Protein AF-A0A392TGK1-F1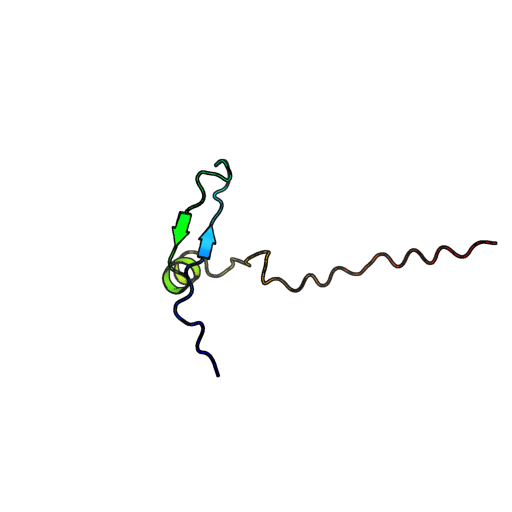 (afdb_monomer_lite)

pLDDT: mean 72.07, std 13.16, range [46.03, 90.62]

Structure (mmCIF, N/CA/C/O backbone):
data_AF-A0A392TGK1-F1
#
_entry.id   AF-A0A392TGK1-F1
#
loop_
_atom_site.group_PDB
_atom_site.id
_atom_site.type_symbol
_atom_site.label_atom_id
_atom_site.label_alt_id
_atom_site.label_comp_id
_atom_site.label_asym_id
_atom_site.label_entity_id
_atom_site.label_seq_id
_atom_site.pdbx_PDB_ins_code
_atom_site.Cartn_x
_atom_site.Cartn_y
_atom_site.Cartn_z
_atom_site.occupancy
_atom_site.B_iso_or_equiv
_atom_site.auth_seq_id
_atom_site.auth_comp_id
_atom_site.auth_asym_id
_atom_site.auth_atom_id
_atom_site.pdbx_PDB_model_num
ATOM 1 N N . MET A 1 1 ? 21.170 3.655 -8.229 1.00 46.03 1 MET A N 1
ATOM 2 C CA . MET A 1 1 ? 19.839 3.050 -8.413 1.00 46.03 1 MET A CA 1
ATOM 3 C C . MET A 1 1 ? 19.381 2.670 -7.029 1.00 46.03 1 MET A C 1
ATOM 5 O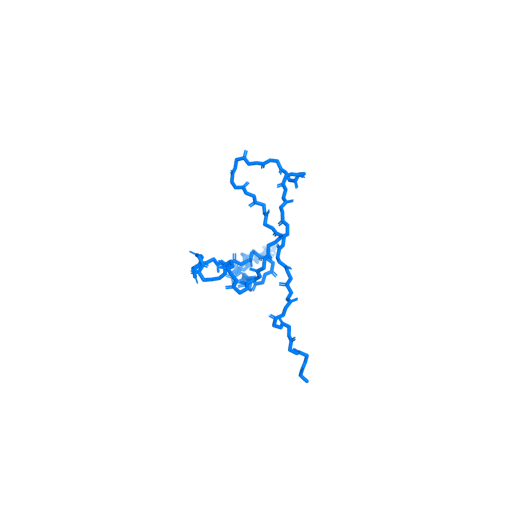 O . MET A 1 1 ? 19.995 1.796 -6.437 1.00 46.03 1 MET A O 1
ATOM 9 N N . GLU A 1 2 ? 18.451 3.426 -6.459 1.00 51.75 2 GLU A N 1
ATOM 10 C CA . GLU A 1 2 ? 17.899 3.090 -5.149 1.00 51.75 2 GLU A CA 1
ATOM 11 C C . GLU A 1 2 ? 16.989 1.876 -5.327 1.00 51.75 2 GLU A C 1
ATOM 13 O O . GLU A 1 2 ? 15.977 1.936 -6.024 1.00 51.75 2 GLU A O 1
ATOM 18 N N . SER A 1 3 ? 17.412 0.742 -4.777 1.00 51.19 3 SER A N 1
ATOM 19 C CA . SER A 1 3 ? 16.630 -0.486 -4.742 1.00 51.19 3 SER A CA 1
ATOM 20 C C . SER A 1 3 ? 15.520 -0.310 -3.705 1.00 51.19 3 SER A C 1
ATOM 22 O O . SER A 1 3 ? 15.730 -0.550 -2.519 1.00 51.19 3 SER A O 1
ATOM 24 N N . PHE A 1 4 ? 14.337 0.136 -4.131 1.00 56.75 4 PHE A N 1
ATOM 25 C CA . PHE A 1 4 ? 13.129 0.230 -3.292 1.00 56.75 4 PHE A CA 1
ATOM 26 C C . PHE A 1 4 ? 12.499 -1.152 -3.023 1.00 56.75 4 PHE A C 1
ATOM 28 O O . PHE A 1 4 ? 11.282 -1.310 -3.050 1.00 56.75 4 PHE A O 1
ATOM 35 N N . GLU A 1 5 ? 13.316 -2.181 -2.796 1.00 60.22 5 GLU A N 1
ATOM 36 C CA . GLU A 1 5 ? 12.844 -3.569 -2.687 1.00 60.22 5 GLU A CA 1
ATOM 37 C C . GLU A 1 5 ? 12.282 -3.917 -1.297 1.00 60.22 5 GLU A C 1
ATOM 39 O O . GLU A 1 5 ? 11.757 -5.001 -1.110 1.00 60.22 5 GLU A O 1
ATOM 44 N N . ASN A 1 6 ? 12.310 -2.989 -0.332 1.00 64.56 6 ASN A N 1
ATOM 45 C CA . ASN A 1 6 ? 11.767 -3.192 1.021 1.00 64.56 6 ASN A CA 1
ATOM 46 C C . ASN A 1 6 ? 10.932 -1.997 1.496 1.00 64.56 6 ASN A C 1
ATOM 48 O O . ASN A 1 6 ? 11.150 -1.461 2.583 1.00 64.56 6 ASN A O 1
ATOM 52 N N . GLN A 1 7 ? 10.015 -1.509 0.661 1.00 75.44 7 GLN A N 1
ATOM 53 C CA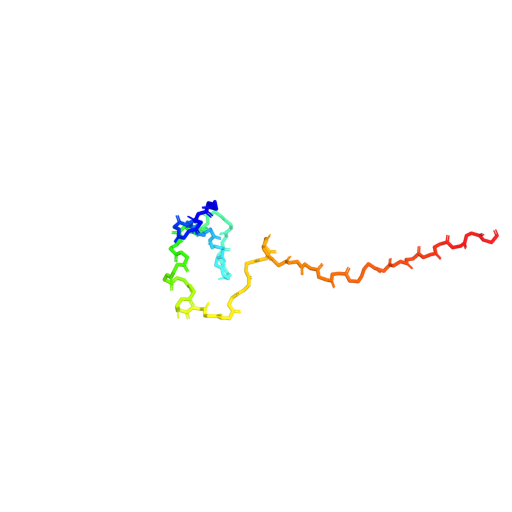 . GLN A 1 7 ? 9.102 -0.452 1.087 1.00 75.44 7 GLN A CA 1
ATOM 54 C C . GLN A 1 7 ? 7.778 -1.078 1.550 1.00 75.44 7 GLN A C 1
ATOM 56 O O . GLN A 1 7 ? 7.097 -1.683 0.718 1.00 75.44 7 GLN A O 1
ATOM 61 N N . PRO A 1 8 ? 7.403 -0.963 2.840 1.00 80.62 8 PRO A N 1
ATOM 62 C CA . PRO A 1 8 ? 6.099 -1.422 3.294 1.00 80.62 8 PRO A CA 1
ATOM 63 C C . PRO A 1 8 ? 5.006 -0.580 2.634 1.00 80.62 8 PRO A C 1
ATOM 65 O O . PRO A 1 8 ? 5.195 0.612 2.361 1.00 80.62 8 PRO A O 1
ATOM 68 N N . VAL A 1 9 ? 3.864 -1.202 2.369 1.00 82.12 9 VAL A N 1
ATOM 69 C CA . VAL A 1 9 ? 2.696 -0.546 1.779 1.00 82.12 9 VAL A CA 1
ATOM 70 C C . VAL A 1 9 ? 1.623 -0.346 2.828 1.00 82.12 9 VAL A C 1
ATOM 72 O O . VAL A 1 9 ? 1.361 -1.236 3.628 1.00 82.12 9 VAL A O 1
ATOM 75 N N . LEU A 1 10 ? 1.010 0.835 2.828 1.00 87.00 10 LEU A N 1
ATOM 76 C CA . LEU A 1 10 ? -0.165 1.101 3.643 1.00 87.00 10 LEU A CA 1
ATOM 77 C C . LEU A 1 10 ? -1.393 0.617 2.876 1.00 87.00 10 LEU A C 1
ATOM 79 O O . LEU A 1 10 ? -1.675 1.110 1.782 1.00 87.00 10 LEU A O 1
ATOM 83 N N . VAL A 1 11 ? -2.100 -0.351 3.443 1.00 84.00 11 VAL A N 1
ATOM 84 C CA . VAL A 1 11 ? -3.274 -0.972 2.837 1.00 84.00 11 VAL A CA 1
ATOM 85 C C . VAL A 1 11 ? -4.511 -0.513 3.590 1.00 84.00 11 VAL A C 1
ATOM 87 O O . VAL A 1 11 ? -4.650 -0.746 4.790 1.00 84.00 11 VAL A O 1
ATOM 90 N N . GLN A 1 12 ? -5.425 0.133 2.871 1.00 86.38 12 GLN A N 1
ATOM 91 C CA . GLN A 1 12 ? -6.784 0.348 3.346 1.00 86.38 12 GLN A CA 1
ATOM 92 C C . GLN A 1 12 ? -7.642 -0.843 2.921 1.00 86.38 12 GLN A C 1
ATOM 94 O O . GLN A 1 12 ? -7.732 -1.164 1.736 1.00 86.38 12 GLN A O 1
ATOM 99 N N . TRP A 1 13 ? -8.272 -1.495 3.891 1.00 85.06 13 TRP A N 1
ATOM 100 C CA . TRP A 1 13 ? -9.101 -2.668 3.645 1.00 85.06 13 TRP A CA 1
ATOM 101 C C . TRP A 1 13 ? -10.527 -2.273 3.259 1.00 85.06 13 TRP A C 1
ATOM 103 O O . TRP A 1 13 ? -11.088 -1.317 3.797 1.00 85.06 13 TRP A O 1
ATOM 113 N N . ASP A 1 14 ? -11.123 -3.028 2.336 1.00 82.31 14 ASP A N 1
ATOM 114 C CA . ASP A 1 14 ? -12.522 -2.838 1.952 1.00 82.31 14 ASP A CA 1
ATOM 115 C C . ASP A 1 14 ? -13.448 -3.061 3.157 1.00 82.31 14 ASP A C 1
ATOM 117 O O . ASP A 1 14 ? -13.304 -4.032 3.902 1.00 82.31 14 ASP A O 1
ATOM 121 N N . GLY A 1 15 ? -14.384 -2.136 3.372 1.00 88.38 15 GLY A N 1
ATOM 122 C CA . GLY A 1 15 ? -15.306 -2.171 4.510 1.00 88.38 15 GLY A CA 1
ATOM 123 C C . GLY A 1 15 ? -14.715 -1.734 5.859 1.00 88.38 15 GLY A C 1
ATOM 124 O O . GLY A 1 15 ? -15.476 -1.622 6.821 1.00 88.38 15 GLY A O 1
ATOM 125 N N . CYS A 1 16 ? -13.414 -1.440 5.935 1.00 87.06 16 CYS A N 1
ATOM 126 C CA . CYS A 1 16 ? -12.766 -0.887 7.125 1.00 87.06 16 CYS A CA 1
ATOM 127 C C . CYS A 1 16 ? -12.617 0.634 7.039 1.00 87.06 16 CYS A C 1
ATOM 129 O O . CYS A 1 16 ? -12.568 1.244 5.965 1.00 87.06 16 CYS A O 1
ATOM 131 N N . SER A 1 17 ? -12.532 1.263 8.206 1.00 88.69 17 SER A N 1
ATOM 132 C CA . SER A 1 17 ? -12.275 2.696 8.299 1.00 88.69 17 SER A CA 1
ATOM 133 C C . SER A 1 17 ? -10.805 3.025 7.963 1.00 88.69 17 SER A C 1
ATOM 135 O O . SER A 1 17 ? -9.930 2.171 8.104 1.00 88.69 17 SER A O 1
ATOM 137 N N . PRO A 1 18 ? -10.482 4.255 7.516 1.00 85.25 18 PRO A N 1
ATOM 138 C CA . PRO A 1 18 ? -9.102 4.637 7.182 1.00 85.25 18 PRO A CA 1
ATOM 139 C C . PRO A 1 18 ? -8.118 4.520 8.357 1.00 85.25 18 PRO A C 1
ATOM 141 O O . PRO A 1 18 ? -6.922 4.342 8.155 1.00 85.25 18 PRO A O 1
ATOM 144 N N . GLU A 1 19 ? -8.621 4.629 9.587 1.00 90.12 19 GLU A N 1
ATOM 145 C CA . GLU A 1 19 ? -7.857 4.450 10.827 1.00 90.12 19 GLU A CA 1
ATOM 146 C C . GLU A 1 19 ? -7.448 2.990 11.083 1.00 90.12 19 GLU A C 1
ATOM 148 O O . GLU A 1 19 ? -6.497 2.746 11.821 1.00 90.12 19 GLU A O 1
ATOM 153 N N . GLU A 1 20 ? -8.114 2.032 10.435 1.00 90.62 20 GLU A N 1
ATOM 154 C CA . GLU A 1 20 ? -7.811 0.597 10.501 1.00 90.62 20 GLU A CA 1
ATOM 155 C C . GLU A 1 20 ? -6.855 0.135 9.387 1.00 90.62 20 GLU A C 1
ATOM 157 O O . GLU A 1 20 ? -6.629 -1.064 9.215 1.00 90.62 20 GLU A O 1
ATOM 162 N N . ALA A 1 21 ? -6.287 1.064 8.612 1.00 90.44 21 ALA A N 1
ATOM 163 C CA . ALA A 1 21 ? -5.282 0.733 7.611 1.00 90.44 21 ALA A CA 1
ATOM 164 C C . ALA A 1 21 ? -4.021 0.127 8.260 1.00 90.44 21 ALA A C 1
ATOM 166 O O . ALA A 1 21 ? -3.564 0.583 9.313 1.00 90.44 21 ALA A O 1
ATOM 167 N N . SER A 1 22 ? -3.430 -0.881 7.614 1.00 89.31 22 SER A N 1
ATOM 168 C CA . SER A 1 22 ? -2.237 -1.583 8.111 1.00 89.31 22 SER A CA 1
ATOM 169 C C . SER A 1 22 ? -1.045 -1.431 7.175 1.00 89.31 22 SER A C 1
ATOM 171 O O . SER A 1 22 ? -1.197 -1.278 5.964 1.00 89.31 22 SER A O 1
ATOM 173 N N . TRP A 1 23 ? 0.157 -1.468 7.749 1.00 89.50 23 TRP A N 1
ATOM 174 C CA . TRP A 1 23 ? 1.396 -1.567 6.984 1.00 89.50 23 TRP A CA 1
ATOM 175 C C . TRP A 1 23 ? 1.722 -3.038 6.729 1.00 89.50 23 TRP A C 1
ATOM 177 O O . TRP A 1 23 ? 1.884 -3.795 7.685 1.00 89.50 23 TRP A O 1
ATOM 187 N N . ASP A 1 24 ? 1.860 -3.406 5.460 1.00 86.44 24 ASP A N 1
ATOM 188 C CA . ASP A 1 24 ? 2.155 -4.766 5.006 1.00 86.44 24 ASP A CA 1
ATOM 189 C C . ASP A 1 24 ? 3.409 -4.802 4.117 1.00 86.44 24 ASP A C 1
ATOM 191 O O . ASP A 1 24 ? 3.782 -3.816 3.472 1.00 86.44 24 ASP A O 1
ATOM 195 N N . ASP A 1 25 ? 4.076 -5.956 4.074 1.00 86.81 25 ASP A N 1
ATOM 196 C CA . ASP A 1 25 ? 5.268 -6.169 3.252 1.00 86.81 25 ASP A CA 1
ATOM 197 C C . ASP A 1 25 ? 4.907 -6.274 1.768 1.00 86.81 25 ASP A C 1
ATOM 199 O O . ASP A 1 25 ? 4.163 -7.164 1.354 1.00 86.81 25 ASP A O 1
ATOM 203 N N . TRP A 1 26 ? 5.493 -5.410 0.934 1.00 79.62 26 TRP A N 1
ATOM 204 C CA . TRP A 1 26 ? 5.188 -5.353 -0.499 1.00 79.62 26 TRP A CA 1
ATOM 205 C C . TRP A 1 26 ? 5.416 -6.681 -1.231 1.00 79.62 26 TRP A C 1
ATOM 207 O O . TRP A 1 26 ? 4.596 -7.072 -2.063 1.00 79.62 26 TRP A O 1
ATOM 217 N N . GLU A 1 27 ? 6.501 -7.399 -0.928 1.00 82.62 27 GLU A N 1
ATOM 218 C CA . GLU A 1 27 ? 6.807 -8.679 -1.583 1.00 82.62 27 GLU A CA 1
ATOM 219 C C . GLU A 1 27 ? 5.770 -9.759 -1.252 1.00 82.62 27 GLU A C 1
ATOM 221 O O . GLU A 1 27 ? 5.314 -10.494 -2.136 1.00 82.62 27 GLU A O 1
ATOM 226 N N . GLN A 1 28 ? 5.351 -9.829 0.014 1.00 81.12 28 GLN A N 1
ATOM 227 C CA . GLN A 1 28 ? 4.316 -10.764 0.448 1.00 81.12 28 GLN A CA 1
ATOM 228 C C . GLN A 1 28 ? 2.957 -10.367 -0.124 1.00 81.12 28 GLN A C 1
ATOM 230 O O . GLN A 1 28 ? 2.250 -11.207 -0.686 1.00 81.12 28 GLN A O 1
ATOM 235 N N . PHE A 1 29 ? 2.633 -9.077 -0.074 1.00 80.56 29 PHE A N 1
ATOM 236 C CA . PHE A 1 29 ? 1.373 -8.539 -0.564 1.00 80.56 29 PHE A CA 1
ATOM 237 C C . PHE A 1 29 ? 1.207 -8.764 -2.072 1.00 80.56 29 PHE A C 1
ATOM 239 O O . PHE A 1 29 ? 0.155 -9.218 -2.515 1.00 80.56 29 PHE A O 1
ATOM 246 N N . ARG A 1 30 ? 2.274 -8.578 -2.861 1.00 79.06 30 ARG A N 1
ATOM 247 C CA . ARG A 1 30 ? 2.287 -8.858 -4.308 1.00 79.06 30 ARG A CA 1
ATOM 248 C C . ARG A 1 30 ? 2.215 -10.352 -4.633 1.00 79.06 30 ARG A C 1
ATOM 250 O O . ARG A 1 30 ? 1.720 -10.721 -5.694 1.00 79.06 30 ARG A O 1
ATOM 257 N N . THR A 1 31 ? 2.697 -11.216 -3.742 1.00 81.81 31 THR A N 1
ATOM 258 C CA . THR A 1 31 ? 2.583 -12.674 -3.913 1.00 81.81 31 THR A CA 1
ATOM 259 C C . THR A 1 31 ? 1.146 -13.142 -3.702 1.00 81.81 31 THR A C 1
ATOM 261 O O . THR A 1 31 ? 0.640 -13.952 -4.478 1.00 81.81 31 THR A O 1
ATOM 264 N N . VAL A 1 32 ? 0.479 -12.621 -2.668 1.00 83.12 32 VAL A N 1
ATOM 265 C CA . VAL A 1 32 ? -0.919 -12.955 -2.352 1.00 83.12 32 VAL A CA 1
ATOM 266 C C . VAL A 1 32 ? -1.875 -12.295 -3.346 1.00 83.12 32 VAL A C 1
ATOM 268 O O . VAL A 1 32 ? -2.839 -12.917 -3.791 1.00 83.12 32 VAL A O 1
ATOM 271 N N . PHE A 1 33 ? -1.575 -11.061 -3.745 1.00 79.31 33 PHE A N 1
ATOM 272 C CA . PHE A 1 33 ? -2.383 -10.275 -4.660 1.00 79.31 33 PHE A CA 1
ATOM 273 C C . PHE A 1 33 ? -1.530 -9.781 -5.851 1.00 79.31 33 PHE A C 1
ATOM 275 O O . PHE A 1 33 ? -1.068 -8.639 -5.888 1.00 79.31 33 PHE A O 1
ATOM 282 N N . PRO A 1 34 ? -1.311 -10.628 -6.871 1.00 75.25 34 PRO A N 1
ATOM 283 C CA . PRO A 1 34 ? -0.433 -10.299 -7.999 1.00 75.25 34 PRO A CA 1
ATOM 284 C C . PRO A 1 34 ? -1.014 -9.257 -8.962 1.00 75.25 34 PRO A C 1
ATOM 286 O O . PRO A 1 34 ? -0.271 -8.647 -9.728 1.00 75.25 34 PRO A O 1
ATOM 289 N N . THR A 1 35 ? -2.333 -9.051 -8.936 1.00 72.44 35 THR A N 1
ATOM 290 C CA . THR A 1 35 ? -3.072 -8.126 -9.812 1.00 72.44 35 THR A CA 1
ATOM 291 C C . THR A 1 35 ? -3.432 -6.798 -9.149 1.00 72.44 35 THR A C 1
ATOM 293 O O . THR A 1 35 ? -4.216 -6.036 -9.720 1.00 72.44 35 THR A O 1
ATOM 296 N N . ILE A 1 36 ? -2.906 -6.497 -7.957 1.00 68.88 36 ILE A N 1
ATOM 297 C CA . ILE A 1 36 ? -3.168 -5.187 -7.353 1.00 68.88 36 ILE A CA 1
ATOM 298 C C . ILE A 1 36 ? -2.413 -4.103 -8.094 1.00 68.88 36 ILE A C 1
ATOM 300 O O . ILE A 1 36 ? -1.278 -4.283 -8.539 1.00 68.88 36 ILE A O 1
ATOM 304 N N . HIS A 1 37 ? -3.036 -2.941 -8.122 1.00 62.91 37 HIS A N 1
ATOM 305 C CA . HIS A 1 37 ? -2.427 -1.715 -8.577 1.00 62.91 37 HIS A CA 1
ATOM 306 C C . HIS A 1 37 ? -2.595 -0.721 -7.433 1.00 62.91 37 HIS A C 1
ATOM 308 O O . HIS A 1 37 ? -3.719 -0.419 -7.044 1.00 62.91 37 HIS A O 1
ATOM 314 N N . LEU A 1 38 ? -1.487 -0.283 -6.831 1.00 66.12 38 LEU A N 1
ATOM 315 C CA . LEU A 1 38 ? -1.536 0.767 -5.816 1.00 66.12 38 LEU A CA 1
ATOM 316 C C . LEU A 1 38 ? -1.975 2.054 -6.508 1.00 66.12 38 LEU A C 1
ATOM 318 O O . LEU A 1 38 ? -1.241 2.521 -7.377 1.00 66.12 38 LEU A O 1
ATOM 322 N N . GLU A 1 39 ? -3.127 2.615 -6.133 1.00 60.44 39 GLU A N 1
ATOM 323 C CA . GLU A 1 39 ? -3.688 3.823 -6.762 1.00 60.44 39 GLU A CA 1
ATOM 324 C C . GLU A 1 39 ? -2.663 4.967 -6.873 1.00 60.44 39 GLU A C 1
ATOM 326 O O . GLU A 1 39 ? -2.611 5.642 -7.895 1.00 60.44 39 GLU A O 1
ATOM 331 N N . ASP A 1 40 ? -1.771 5.107 -5.887 1.00 58.06 40 ASP A N 1
ATOM 332 C CA . ASP A 1 40 ? -0.708 6.127 -5.835 1.00 58.06 40 ASP A CA 1
ATOM 333 C C . ASP A 1 40 ? 0.431 5.925 -6.862 1.00 58.06 40 ASP A C 1
ATOM 335 O O . ASP A 1 40 ? 1.164 6.853 -7.197 1.00 58.06 40 ASP A O 1
ATOM 339 N N . LYS A 1 41 ? 0.584 4.710 -7.404 1.00 57.56 41 LYS A N 1
ATOM 340 C CA . LYS A 1 41 ? 1.585 4.368 -8.436 1.00 57.56 41 LYS A CA 1
ATOM 341 C C . LYS A 1 41 ? 0.960 4.033 -9.787 1.00 57.56 41 LYS A C 1
ATOM 343 O O . LYS A 1 41 ? 1.682 3.677 -10.722 1.00 57.56 41 LYS A O 1
ATOM 348 N N . VAL A 1 42 ? -0.361 4.144 -9.911 1.00 53.16 42 VAL A N 1
ATOM 349 C CA . VAL A 1 42 ? -1.014 4.083 -11.214 1.00 53.16 42 VAL A CA 1
ATOM 350 C C . VAL A 1 42 ? -0.805 5.434 -11.877 1.00 53.16 42 VAL A C 1
ATOM 352 O O . VAL A 1 42 ? -1.357 6.446 -11.454 1.00 53.16 42 VAL A O 1
ATOM 355 N N . VAL A 1 43 ? -0.015 5.453 -12.952 1.00 56.62 43 VAL A N 1
ATOM 356 C CA . VA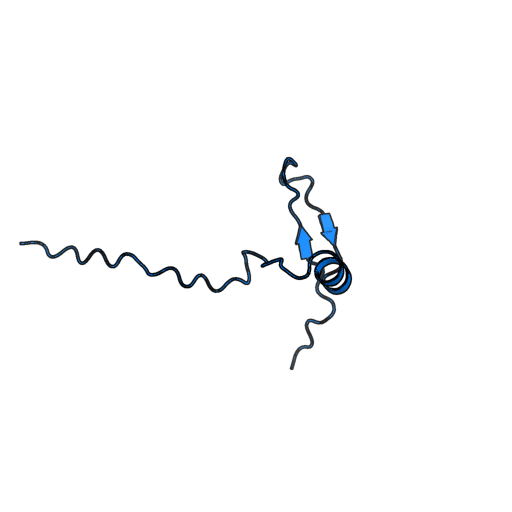L A 1 43 ? -0.135 6.530 -13.935 1.00 56.62 43 VAL A CA 1
ATOM 357 C C . VAL A 1 43 ? -1.547 6.407 -14.486 1.00 56.62 43 VAL A C 1
ATOM 359 O O . VAL A 1 43 ? -1.824 5.547 -15.321 1.00 56.62 43 VAL A O 1
ATOM 362 N N . PHE A 1 44 ? -2.465 7.213 -13.960 1.00 53.16 44 PHE A N 1
ATOM 363 C CA . PHE A 1 44 ? -3.752 7.395 -14.596 1.00 53.16 44 PHE A CA 1
ATOM 364 C C . PHE A 1 44 ? -3.452 7.965 -15.983 1.00 53.16 44 PHE A C 1
ATOM 366 O O . PHE A 1 44 ? -3.129 9.145 -16.117 1.00 53.16 44 PHE A O 1
ATOM 373 N N . GLU A 1 45 ? -3.603 7.154 -17.030 1.00 58.06 45 GLU A N 1
ATOM 374 C CA . GLU A 1 45 ? -3.918 7.670 -18.363 1.00 58.06 45 GLU A CA 1
ATOM 375 C C . GLU A 1 45 ? -5.360 8.198 -18.328 1.00 58.06 45 GLU A C 1
ATOM 377 O O . GLU A 1 45 ? -6.265 7.725 -19.012 1.00 58.06 45 GLU A O 1
ATOM 382 N N . GLY A 1 46 ? -5.604 9.167 -17.443 1.00 54.91 46 GLY A N 1
ATOM 383 C CA . GLY A 1 46 ? -6.785 9.992 -17.490 1.00 54.91 46 GLY A CA 1
ATOM 384 C C . GLY A 1 46 ? -6.668 10.800 -18.766 1.00 54.91 46 GLY A C 1
ATOM 385 O O . GLY A 1 46 ? -5.957 11.802 -18.799 1.00 54.91 46 GLY A O 1
ATOM 386 N N . GLY A 1 47 ? -7.339 10.348 -19.825 1.00 57.06 47 GLY A N 1
ATOM 387 C CA . GLY A 1 47 ? -7.702 11.216 -20.931 1.00 57.06 47 GLY A CA 1
ATOM 388 C C . GLY A 1 47 ? -8.455 12.390 -20.326 1.00 57.06 47 GLY A C 1
ATOM 389 O O . GLY A 1 47 ? -9.624 12.258 -19.959 1.00 57.06 47 GLY A O 1
ATOM 390 N N . GLY A 1 48 ? -7.750 13.505 -20.130 1.00 61.41 48 GLY A N 1
ATOM 391 C CA . GLY A 1 48 ? -8.366 14.755 -19.739 1.00 61.41 48 GLY A CA 1
ATOM 392 C C . GLY A 1 48 ? -9.491 15.007 -20.726 1.00 61.41 48 GLY A C 1
ATOM 393 O O . GLY A 1 48 ? -9.287 14.936 -21.938 1.00 61.41 48 GLY A O 1
ATOM 394 N N . ASN A 1 49 ? -10.700 15.238 -20.226 1.00 62.62 49 ASN A N 1
ATOM 395 C CA . ASN A 1 49 ? -11.706 15.832 -21.079 1.00 62.62 49 ASN A CA 1
ATOM 396 C C . ASN A 1 49 ? -11.214 17.258 -21.345 1.00 62.62 49 ASN A C 1
ATOM 398 O O . ASN A 1 49 ? -11.445 18.147 -20.526 1.00 62.62 49 ASN A O 1
ATOM 402 N N . ASP A 1 50 ? -10.469 17.439 -22.439 1.00 63.00 50 ASP A N 1
ATOM 403 C CA . ASP A 1 50 ? -10.182 18.737 -23.035 1.00 63.00 50 ASP A CA 1
ATOM 404 C C . ASP A 1 50 ? -11.528 19.324 -23.464 1.00 63.00 50 ASP A C 1
ATOM 406 O O . ASP A 1 50 ? -11.935 19.275 -24.629 1.00 63.00 50 ASP A O 1
ATOM 410 N N . THR A 1 51 ? -12.261 19.883 -22.501 1.00 63.75 51 THR A N 1
ATOM 411 C CA . THR A 1 51 ? -13.316 20.833 -22.798 1.00 63.75 51 THR A CA 1
ATOM 412 C C . THR A 1 51 ? -12.611 22.065 -23.338 1.00 63.75 51 THR A C 1
ATOM 414 O O . THR A 1 51 ? -12.302 23.021 -22.630 1.00 63.75 51 THR A O 1
ATOM 417 N N . SER A 1 52 ? -12.332 22.026 -24.640 1.00 62.50 52 SER A N 1
ATOM 418 C CA . SER A 1 52 ? -12.126 23.219 -25.443 1.00 62.50 52 SER A CA 1
ATOM 419 C C . SER A 1 52 ? -13.407 24.044 -25.344 1.00 62.50 52 SER A C 1
ATOM 421 O O . SER A 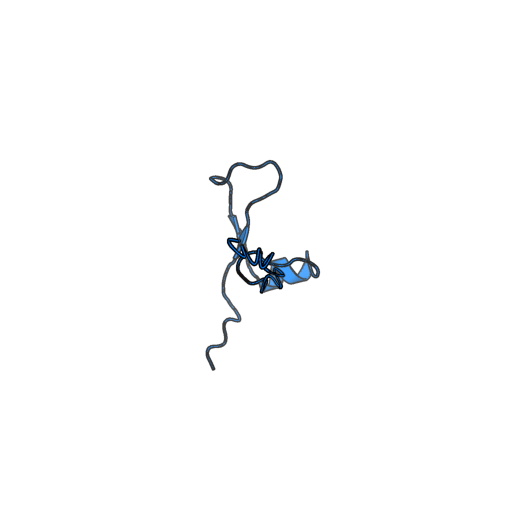1 52 ? -14.313 23.974 -26.171 1.00 62.50 52 SER A O 1
ATOM 423 N N . LEU A 1 53 ? -13.517 24.806 -24.259 1.00 61.62 53 LEU A N 1
ATOM 424 C CA . LEU A 1 53 ? -14.437 25.917 -24.163 1.00 61.62 53 LEU A CA 1
ATOM 425 C C . LEU A 1 53 ? -13.953 26.919 -25.207 1.00 61.62 53 LEU A C 1
ATOM 427 O O . LEU A 1 53 ? -13.070 27.723 -24.932 1.00 61.62 53 LEU A O 1
ATOM 431 N N . ILE A 1 54 ? -14.475 26.815 -26.427 1.00 64.88 54 ILE A N 1
ATOM 432 C CA . ILE A 1 54 ? -14.393 27.882 -27.418 1.00 64.88 54 ILE A CA 1
ATOM 433 C C . ILE A 1 54 ? -15.492 28.877 -27.028 1.00 64.88 54 ILE A C 1
ATOM 435 O O . ILE A 1 54 ? -16.670 28.547 -27.193 1.00 64.88 54 ILE A O 1
ATOM 439 N N . PRO A 1 55 ? -15.183 30.071 -26.489 1.00 66.75 55 PRO A N 1
ATOM 440 C CA . PRO A 1 55 ? -16.190 31.110 -26.364 1.00 66.75 55 PRO A CA 1
ATOM 441 C C . PRO A 1 55 ? -16.430 31.680 -27.768 1.00 66.75 55 PRO A C 1
ATOM 443 O O . PRO A 1 55 ? -15.477 32.031 -28.465 1.00 66.75 55 PRO A O 1
ATOM 446 N N . THR A 1 56 ? -17.697 31.690 -28.184 1.00 61.34 56 THR A N 1
ATOM 447 C CA . THR A 1 56 ? -18.190 32.295 -29.436 1.00 61.34 56 THR A CA 1
ATOM 448 C C . THR A 1 56 ? -18.105 33.815 -29.391 1.00 61.34 56 THR A C 1
ATOM 450 O O . THR A 1 56 ? -18.335 34.375 -28.295 1.00 61.34 56 THR A O 1
#

Sequence (56 aa):
MESFENQPVLVQWDGCSPEEASWDDWEQFRTVFPTIHLEDKVVFEGGGNDTSLIPT

Radius of gyration: 17.67 Å; chains: 1; bounding box: 38×45×40 Å

Secondary structure (DSSP, 8-state):
----TT--EEEPPTTS-GGG-EEE-HHHHHHH-TT---GG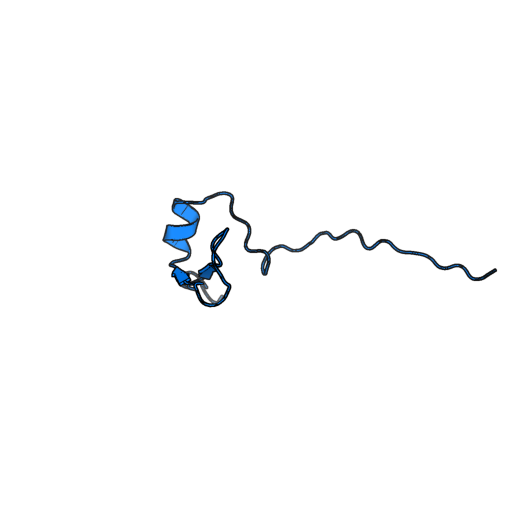G---------------

Foldseek 3Di:
DPPPQFDWDFDDDPPDDSVPTDTHTPVVCCVVPVPDDDPVPDPPPPPPPPPPPPPD

Organism: NCBI:txid97028